Protein AF-A0A2H5WRE8-F1 (afdb_monomer_lite)

Foldseek 3Di:
DAAFAFFADPVGTDGDPDPPPPDDPQKHFLLRLLLCCQFAVVVSVVVVCVCCVPQVVQAQDPLGGFGIAHVVVRGYGNHDDCVSSVSNVVSVCCNVPNVVVVVQVPDVVSVVVCVVVVHDDDDDPCVVRNGDDD

Secondary structure (DSSP, 8-state):
----SEE--TTS-EETT-TT-----S-B-HHHHHHGGGT-HHHHHHHHHHHHHHHHHHHEETTEE-S-EETTTTEE-----HHHHHHHHHHHHHHHH-HHHHHHHT-HHHHHHHHHTT-------TTT-SS---

Sequence (134 aa):
MWGLTASDGPDGYRAYGAPGDIEHDGTVAPTAAITSLIFTPEESLKALRAIYERYHPKLWGRYGFGNAFNVERDWWDREVIGIDLGMMALAIGNYETRLIWELSARIPAIQRGLKAAGFRAVSEDERRAPIRRV

Radius of gyration: 16.95 Å; chains: 1; bounding box: 42×30×44 Å

Structure (mmCIF, N/CA/C/O backbone):
data_AF-A0A2H5WRE8-F1
#
_entry.id   AF-A0A2H5WRE8-F1
#
loop_
_atom_site.group_PDB
_atom_site.id
_atom_site.type_symbol
_atom_site.label_atom_id
_atom_site.label_alt_id
_atom_site.label_comp_id
_atom_site.label_asym_id
_atom_site.label_entity_id
_atom_site.label_seq_id
_atom_site.pdbx_PDB_ins_code
_atom_site.Cartn_x
_atom_site.Cartn_y
_atom_site.Cartn_z
_atom_site.occupancy
_atom_site.B_iso_or_equiv
_atom_site.auth_seq_id
_atom_site.auth_comp_id
_atom_site.auth_asym_id
_atom_site.auth_atom_id
_atom_site.pdbx_PDB_model_num
ATOM 1 N N . MET A 1 1 ? 8.637 -9.382 -5.182 1.00 89.88 1 MET A N 1
ATOM 2 C CA . MET A 1 1 ? 7.798 -8.171 -5.320 1.00 89.88 1 MET A CA 1
ATOM 3 C C . MET A 1 1 ? 6.382 -8.658 -5.543 1.00 89.88 1 MET A C 1
ATOM 5 O O . MET A 1 1 ? 6.238 -9.654 -6.240 1.00 89.88 1 MET A O 1
ATOM 9 N N . TRP A 1 2 ? 5.387 -8.052 -4.902 1.00 95.38 2 TRP A N 1
ATOM 10 C CA . TRP A 1 2 ? 3.989 -8.483 -4.981 1.00 95.38 2 TRP A CA 1
ATOM 11 C C . TRP A 1 2 ? 3.062 -7.281 -4.780 1.00 95.38 2 TRP A C 1
ATOM 13 O O . TRP A 1 2 ? 3.503 -6.254 -4.261 1.00 95.38 2 TRP A O 1
ATOM 23 N N . GLY A 1 3 ? 1.801 -7.434 -5.181 1.00 94.88 3 GLY A N 1
ATOM 24 C CA . GLY A 1 3 ? 0.749 -6.447 -4.959 1.00 94.88 3 GLY A CA 1
ATOM 25 C C . GLY A 1 3 ? -0.274 -6.457 -6.087 1.00 94.88 3 GLY A C 1
ATOM 26 O O . GLY A 1 3 ? -0.035 -5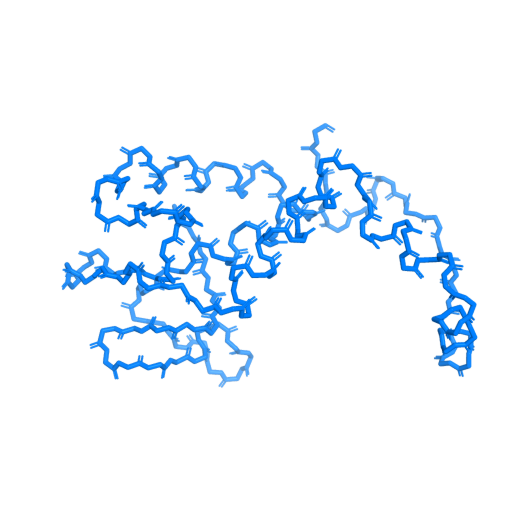.837 -7.116 1.00 94.88 3 GLY A O 1
ATOM 27 N N . LEU A 1 4 ? -1.392 -7.161 -5.891 1.00 94.88 4 LEU A N 1
ATOM 28 C CA . LEU A 1 4 ? -2.523 -7.172 -6.820 1.00 94.88 4 LEU A CA 1
ATOM 29 C C . LEU A 1 4 ? -3.696 -6.451 -6.159 1.00 94.88 4 LEU A C 1
ATOM 31 O O . LEU A 1 4 ? -4.140 -6.842 -5.081 1.00 94.88 4 LEU A O 1
ATOM 35 N N . THR A 1 5 ? -4.145 -5.375 -6.787 1.00 94.50 5 THR A N 1
ATOM 36 C CA . THR A 1 5 ? -5.353 -4.629 -6.433 1.00 94.50 5 THR A CA 1
ATOM 37 C C . THR A 1 5 ? -5.833 -3.894 -7.675 1.00 94.50 5 THR A C 1
ATOM 39 O O . THR A 1 5 ? -5.069 -3.735 -8.626 1.00 94.50 5 THR A O 1
ATOM 42 N N . ALA A 1 6 ? -7.066 -3.403 -7.659 1.00 94.75 6 ALA A N 1
ATOM 43 C CA . ALA A 1 6 ? -7.557 -2.566 -8.737 1.00 94.75 6 ALA A CA 1
ATOM 44 C C . ALA A 1 6 ? -6.652 -1.338 -8.949 1.00 94.75 6 ALA A C 1
ATOM 46 O O . ALA A 1 6 ? -6.359 -0.623 -7.990 1.00 94.75 6 ALA A O 1
ATOM 47 N N . SER A 1 7 ? -6.193 -1.140 -10.182 1.00 95.50 7 SER A N 1
ATOM 48 C CA . SER A 1 7 ? -5.212 -0.118 -10.555 1.00 95.50 7 SER A CA 1
ATOM 49 C C . SER A 1 7 ? -5.239 0.117 -12.064 1.00 95.50 7 SER A C 1
ATOM 51 O O . SER A 1 7 ? -5.872 -0.632 -12.819 1.00 95.50 7 SER A O 1
ATOM 53 N N . ASP A 1 8 ? -4.501 1.126 -12.511 1.00 96.75 8 ASP A N 1
ATOM 54 C CA . ASP A 1 8 ? -4.135 1.258 -13.910 1.00 96.75 8 ASP A CA 1
ATOM 55 C C . ASP A 1 8 ? -3.217 0.113 -14.343 1.00 96.75 8 ASP A C 1
ATOM 57 O O . ASP A 1 8 ? -2.541 -0.542 -13.538 1.00 96.75 8 ASP A O 1
ATOM 61 N N . GLY A 1 9 ? -3.234 -0.139 -15.645 1.00 96.12 9 GLY A N 1
ATOM 62 C CA . GLY A 1 9 ? -2.466 -1.175 -16.301 1.00 96.12 9 GLY A CA 1
ATOM 63 C C . GLY A 1 9 ? -2.141 -0.789 -17.743 1.00 96.12 9 GLY A C 1
ATOM 64 O O . GLY A 1 9 ? -2.677 0.185 -18.281 1.00 96.12 9 GLY A O 1
ATOM 65 N N . PRO A 1 10 ? -1.279 -1.566 -18.411 1.00 97.06 10 PRO A N 1
ATOM 66 C CA . PRO A 1 10 ? -0.803 -1.258 -19.758 1.00 97.06 10 PRO A CA 1
ATOM 67 C C . PRO A 1 10 ? -1.913 -1.223 -20.821 1.00 97.06 10 PRO A C 1
ATOM 69 O O . PRO A 1 10 ? -1.740 -0.573 -21.849 1.00 97.06 10 PRO A O 1
ATOM 72 N N . ASP A 1 11 ? -3.049 -1.883 -20.571 1.00 95.62 11 ASP A N 1
ATOM 73 C CA . ASP A 1 11 ? -4.228 -1.879 -21.450 1.00 95.62 11 ASP A CA 1
ATOM 74 C C . ASP A 1 11 ? -5.419 -1.123 -20.825 1.00 95.62 11 ASP A C 1
ATOM 76 O O . ASP A 1 11 ? -6.574 -1.376 -21.172 1.00 95.62 11 ASP A O 1
ATOM 80 N N . GLY A 1 12 ? -5.147 -0.220 -19.878 1.00 94.56 12 GLY A N 1
ATOM 81 C CA . GLY A 1 12 ? -6.146 0.518 -19.107 1.00 94.56 12 GLY A CA 1
ATOM 82 C C . GLY A 1 12 ? -6.413 -0.075 -17.722 1.00 94.56 12 GLY A C 1
ATOM 83 O O . GLY A 1 12 ? -5.743 -1.006 -17.277 1.00 94.56 12 GLY A O 1
ATOM 84 N N . TYR A 1 13 ? -7.403 0.495 -17.036 1.00 94.31 13 TYR A N 1
ATOM 85 C CA . TYR A 1 13 ? -7.762 0.136 -15.666 1.00 94.31 13 TYR A CA 1
ATOM 86 C C . TYR A 1 13 ? -8.352 -1.273 -15.557 1.00 94.31 13 TYR A C 1
ATOM 88 O O . TYR A 1 13 ? -9.231 -1.649 -16.341 1.00 94.31 13 TYR A O 1
ATOM 96 N N . ARG A 1 14 ? -7.934 -2.032 -14.537 1.00 93.25 14 ARG A N 1
ATOM 97 C CA . ARG A 1 14 ? -8.487 -3.359 -14.220 1.00 93.25 14 ARG A CA 1
ATOM 98 C C . ARG A 1 14 ? -8.576 -3.592 -12.718 1.00 93.25 14 ARG A C 1
ATOM 100 O O . ARG A 1 14 ? -7.797 -3.057 -11.936 1.00 93.25 14 ARG A O 1
ATOM 107 N N . ALA A 1 15 ? -9.505 -4.455 -12.312 1.00 92.50 15 ALA A N 1
ATOM 108 C CA . ALA A 1 15 ? -9.678 -4.882 -10.926 1.00 92.50 15 ALA A CA 1
ATOM 109 C C . ALA A 1 15 ? -8.775 -6.083 -10.578 1.00 92.50 15 ALA A C 1
ATOM 111 O O . ALA A 1 15 ? -9.271 -7.163 -10.259 1.00 92.50 15 ALA A O 1
ATOM 112 N N . TYR A 1 16 ? -7.450 -5.912 -10.662 1.00 91.38 16 TYR A N 1
ATOM 113 C CA . TYR A 1 16 ? -6.510 -7.015 -10.436 1.00 91.38 16 TYR A CA 1
ATOM 114 C C . TYR A 1 16 ? -6.706 -7.667 -9.058 1.00 91.38 16 TYR A C 1
ATOM 116 O O . TYR A 1 16 ? -6.764 -6.987 -8.032 1.00 91.38 16 TYR A O 1
ATOM 124 N N . GLY A 1 17 ? -6.777 -9.001 -9.033 1.00 83.31 17 GLY A N 1
ATOM 125 C CA . GLY A 1 17 ? -6.912 -9.781 -7.798 1.00 83.31 17 GLY A CA 1
ATOM 126 C C . GLY A 1 17 ? -8.317 -9.794 -7.181 1.00 83.31 17 GLY A C 1
ATOM 127 O O . GLY A 1 17 ? -8.480 -10.322 -6.079 1.00 83.31 17 GLY A O 1
ATOM 128 N N . ALA A 1 18 ? -9.333 -9.246 -7.858 1.00 80.94 18 ALA A N 1
ATOM 129 C CA . ALA A 1 18 ? -10.717 -9.336 -7.405 1.00 80.94 18 ALA A CA 1
ATOM 130 C C . ALA A 1 18 ? -11.228 -10.800 -7.426 1.00 80.94 18 ALA A C 1
ATOM 132 O O . ALA A 1 18 ? -10.965 -11.543 -8.376 1.00 80.94 18 ALA A O 1
ATOM 133 N N . PRO A 1 19 ? -11.984 -11.252 -6.404 1.00 72.50 19 PRO A N 1
ATOM 134 C CA . PRO A 1 19 ? -12.580 -12.586 -6.406 1.00 72.50 19 PRO A CA 1
ATOM 135 C C . PRO A 1 19 ? -13.504 -12.807 -7.609 1.00 72.50 19 PRO A C 1
ATOM 137 O O . PRO A 1 19 ? -14.349 -11.967 -7.907 1.00 72.50 19 PRO A O 1
ATOM 140 N N . GLY A 1 20 ? -13.380 -13.966 -8.258 1.00 68.62 20 GLY A N 1
ATOM 141 C CA . GLY A 1 20 ? -14.170 -14.324 -9.442 1.00 68.62 20 GLY A CA 1
ATOM 142 C C . GLY A 1 20 ? -13.510 -13.971 -10.776 1.00 68.62 20 GLY A C 1
ATOM 143 O O . GLY A 1 20 ? -13.950 -14.495 -11.792 1.00 68.62 20 GLY A O 1
ATOM 144 N N . ASP A 1 21 ? -12.437 -13.174 -10.759 1.00 60.09 21 ASP A N 1
ATOM 145 C CA . ASP A 1 21 ? -11.645 -12.821 -11.939 1.00 60.09 21 ASP A CA 1
ATOM 146 C C . ASP A 1 21 ? -10.169 -12.644 -11.528 1.00 60.09 21 ASP A C 1
ATOM 148 O O . ASP A 1 21 ? -9.621 -11.544 -11.461 1.00 60.09 21 ASP A O 1
ATOM 152 N N . ILE A 1 22 ? -9.521 -13.756 -11.149 1.00 68.62 22 ILE A N 1
ATOM 153 C CA . ILE A 1 22 ? -8.101 -13.787 -10.736 1.00 68.62 22 ILE A CA 1
ATOM 154 C C . ILE A 1 22 ? -7.208 -13.758 -11.990 1.00 68.62 22 ILE A C 1
ATOM 156 O O . ILE A 1 22 ? -6.262 -14.531 -12.130 1.00 68.62 22 ILE A O 1
ATOM 160 N N . GLU A 1 23 ? -7.531 -12.898 -12.947 1.00 79.00 23 GLU A N 1
ATOM 161 C CA . GLU A 1 23 ? -6.667 -12.625 -14.082 1.00 79.00 23 GLU A CA 1
ATOM 162 C C . GLU A 1 23 ? -5.725 -11.476 -13.720 1.00 79.00 23 GLU A C 1
ATOM 164 O O . GLU A 1 23 ? -6.120 -10.423 -13.214 1.00 79.00 23 GLU A O 1
ATOM 169 N N . HIS A 1 24 ? -4.437 -11.688 -13.961 1.00 88.06 24 HIS A N 1
ATOM 170 C CA . HIS A 1 24 ? -3.428 -10.648 -13.857 1.00 88.06 24 HIS A CA 1
ATOM 171 C C . HIS A 1 24 ? -2.476 -10.750 -15.045 1.00 88.06 24 HIS A C 1
ATOM 173 O O . HIS A 1 24 ? -2.115 -11.838 -15.485 1.00 88.06 24 HIS A O 1
ATOM 179 N N . ASP A 1 25 ? -2.018 -9.607 -15.539 1.00 93.50 25 ASP A N 1
ATOM 180 C CA . ASP A 1 25 ? -1.077 -9.498 -16.663 1.00 93.50 25 ASP A CA 1
ATOM 181 C C . ASP A 1 25 ? 0.368 -9.234 -16.193 1.00 93.50 25 ASP A C 1
ATOM 183 O O . ASP A 1 25 ? 1.222 -8.818 -16.973 1.00 93.50 25 ASP A O 1
ATOM 187 N N . GLY A 1 26 ? 0.630 -9.429 -14.894 1.00 94.38 26 GLY A N 1
ATOM 188 C CA . GLY A 1 26 ? 1.915 -9.128 -14.259 1.00 94.38 26 GLY A CA 1
ATOM 189 C C . GLY A 1 26 ? 2.042 -7.688 -13.754 1.00 94.38 26 GLY A C 1
ATOM 190 O O . GLY A 1 26 ? 3.082 -7.338 -13.194 1.00 94.38 26 GLY A O 1
ATOM 191 N N . THR A 1 27 ? 1.000 -6.863 -13.906 1.00 96.75 27 THR A N 1
ATOM 192 C CA . THR A 1 27 ? 0.950 -5.523 -13.313 1.00 96.75 27 THR A CA 1
ATOM 193 C C . THR A 1 27 ? 0.920 -5.609 -11.790 1.00 96.75 27 THR A C 1
ATOM 195 O O . THR A 1 27 ? 0.152 -6.370 -11.200 1.00 96.75 27 THR A O 1
ATOM 198 N N . VAL A 1 28 ? 1.793 -4.832 -11.152 1.00 97.38 28 VAL A N 1
ATOM 199 C CA . VAL A 1 28 ? 1.935 -4.749 -9.699 1.00 97.38 28 VAL A CA 1
ATOM 200 C C . VAL A 1 28 ? 1.612 -3.335 -9.243 1.00 97.38 28 VAL A C 1
ATOM 202 O O . VAL A 1 28 ? 2.187 -2.368 -9.743 1.00 97.38 28 VAL A O 1
ATOM 205 N N . ALA A 1 29 ? 0.749 -3.226 -8.237 1.00 97.31 29 ALA A N 1
ATOM 206 C CA . ALA A 1 29 ? 0.363 -1.963 -7.624 1.00 97.31 29 ALA A CA 1
ATOM 207 C C . ALA A 1 29 ? 0.966 -1.848 -6.207 1.00 97.31 29 ALA A C 1
ATOM 209 O O . ALA A 1 29 ? 0.599 -2.629 -5.318 1.00 97.31 29 ALA A O 1
ATOM 210 N N . PRO A 1 30 ? 1.871 -0.882 -5.940 1.00 97.62 30 PRO A N 1
ATOM 211 C CA . PRO A 1 30 ? 2.487 -0.705 -4.621 1.00 97.62 30 PRO A CA 1
ATOM 212 C C . PRO A 1 30 ? 1.475 -0.525 -3.481 1.00 97.62 30 PRO A C 1
ATOM 214 O O . PRO A 1 30 ? 1.727 -0.981 -2.363 1.00 97.62 30 PRO A O 1
ATOM 217 N N . THR A 1 31 ? 0.312 0.073 -3.765 1.00 97.62 31 THR A N 1
ATOM 218 C CA . THR A 1 31 ? -0.766 0.285 -2.785 1.00 97.62 31 THR A CA 1
ATOM 219 C C . THR A 1 31 ? -1.207 -1.007 -2.094 1.00 97.62 31 THR A C 1
ATOM 221 O O . THR A 1 31 ? -1.399 -1.003 -0.878 1.00 97.62 31 THR A O 1
ATOM 224 N N . ALA A 1 32 ? -1.246 -2.144 -2.800 1.00 96.75 32 ALA A N 1
ATOM 225 C CA . ALA A 1 32 ? -1.605 -3.435 -2.208 1.00 96.75 32 ALA A CA 1
ATOM 226 C C . ALA A 1 32 ? -0.625 -3.853 -1.098 1.00 96.75 32 ALA A C 1
ATOM 228 O O . ALA A 1 32 ? -1.035 -4.251 -0.006 1.00 96.75 32 ALA A O 1
ATOM 229 N N . ALA A 1 33 ? 0.681 -3.714 -1.343 1.00 97.44 33 ALA A N 1
ATOM 230 C CA . ALA A 1 33 ? 1.702 -4.072 -0.364 1.00 97.44 33 ALA 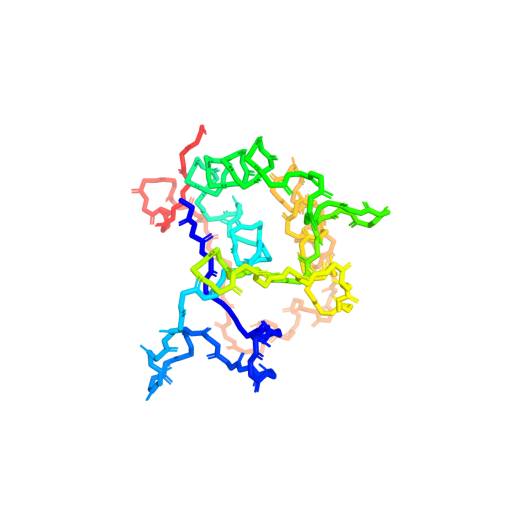A CA 1
ATOM 231 C C . ALA A 1 33 ? 1.757 -3.071 0.803 1.00 97.44 33 ALA A C 1
ATOM 233 O O . ALA A 1 33 ? 1.844 -3.495 1.957 1.00 97.44 33 ALA A O 1
ATOM 234 N N . ILE A 1 34 ? 1.666 -1.758 0.537 1.00 97.44 34 ILE A N 1
ATOM 235 C CA . ILE A 1 34 ? 1.688 -0.724 1.591 1.00 97.44 34 ILE A CA 1
ATOM 236 C C . ILE A 1 34 ? 0.480 -0.854 2.512 1.00 97.44 34 ILE A C 1
ATOM 238 O O . ILE A 1 34 ? 0.631 -0.862 3.732 1.00 97.44 34 ILE A O 1
ATOM 242 N N . THR A 1 35 ? -0.721 -0.973 1.950 1.00 96.38 35 THR A N 1
ATOM 243 C CA . THR A 1 35 ? -1.946 -1.072 2.755 1.00 96.38 35 THR A CA 1
ATOM 244 C C . THR A 1 35 ? -1.995 -2.346 3.588 1.00 96.38 35 THR A C 1
ATOM 246 O O . THR A 1 35 ? -2.609 -2.362 4.651 1.00 96.38 35 THR A O 1
ATOM 249 N N . SER A 1 36 ? -1.256 -3.374 3.173 1.00 96.12 36 SER A N 1
ATOM 250 C CA . SER A 1 36 ? -1.103 -4.618 3.919 1.00 96.12 36 SER A CA 1
ATOM 251 C C . SER A 1 36 ? -0.077 -4.554 5.054 1.00 96.12 36 SER A C 1
ATOM 253 O O . SER A 1 36 ? 0.006 -5.513 5.811 1.00 96.12 36 SER A O 1
ATOM 255 N N . LEU A 1 37 ? 0.659 -3.448 5.258 1.00 94.12 37 LEU A N 1
ATOM 256 C CA . LEU A 1 37 ? 1.626 -3.308 6.367 1.00 94.12 37 LEU A CA 1
ATOM 257 C C . LEU A 1 37 ? 1.012 -3.601 7.743 1.00 94.12 37 LEU A C 1
ATOM 259 O O . LEU A 1 37 ? 1.670 -4.145 8.626 1.00 94.12 37 LEU A O 1
ATOM 263 N N . ILE A 1 38 ? -0.258 -3.243 7.932 1.00 90.50 38 ILE A N 1
ATOM 264 C CA . ILE A 1 38 ? -0.986 -3.483 9.183 1.00 90.50 38 ILE A CA 1
ATOM 265 C C . ILE A 1 38 ? -1.232 -4.97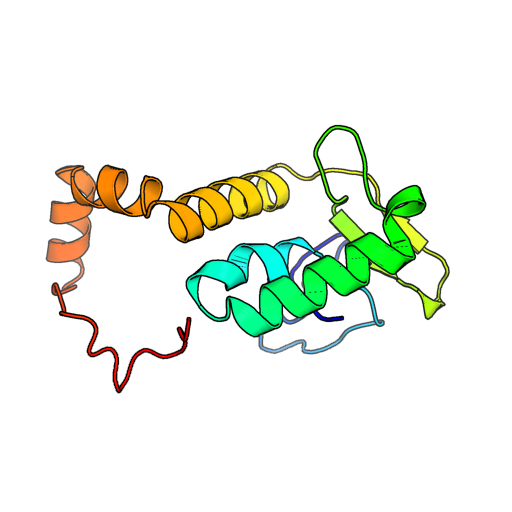0 9.469 1.00 90.50 38 ILE A C 1
ATOM 267 O O . ILE A 1 38 ? -1.440 -5.311 10.634 1.00 90.50 38 ILE A O 1
ATOM 271 N N . PHE A 1 39 ? -1.167 -5.818 8.439 1.00 90.75 39 PHE A N 1
ATOM 272 C CA . PHE A 1 39 ? -1.339 -7.265 8.512 1.00 90.75 39 PHE A CA 1
ATOM 273 C C . PHE A 1 39 ? 0.011 -7.976 8.346 1.00 90.75 39 PHE A C 1
ATOM 275 O O . PHE A 1 39 ? 0.460 -8.645 9.258 1.00 90.75 39 PHE A O 1
ATOM 282 N N . THR A 1 40 ? 0.716 -7.786 7.232 1.00 93.62 40 THR A N 1
ATOM 283 C CA . THR A 1 40 ? 1.945 -8.510 6.856 1.00 93.62 40 THR A CA 1
ATOM 284 C C . THR A 1 40 ? 3.163 -7.583 6.799 1.00 93.62 40 THR A C 1
ATOM 286 O O . THR A 1 40 ? 3.683 -7.313 5.714 1.00 93.62 40 THR A O 1
ATOM 289 N N . PRO A 1 41 ? 3.626 -7.022 7.930 1.00 92.50 41 PRO A N 1
ATOM 290 C CA . PRO A 1 41 ? 4.626 -5.960 7.909 1.00 92.50 41 PRO A CA 1
ATOM 291 C C . PRO A 1 41 ? 5.963 -6.402 7.311 1.00 92.50 41 PRO A C 1
ATOM 293 O O . PRO A 1 41 ? 6.543 -5.672 6.509 1.00 92.50 41 PRO A O 1
ATOM 296 N N . GLU A 1 42 ? 6.444 -7.600 7.650 1.00 94.06 42 GLU A N 1
ATOM 297 C CA . GLU A 1 42 ? 7.727 -8.107 7.163 1.00 94.06 42 GLU A CA 1
ATOM 298 C C . GLU A 1 42 ? 7.703 -8.314 5.640 1.00 94.06 42 GLU A C 1
ATOM 300 O O . GLU A 1 42 ? 8.584 -7.837 4.921 1.00 94.06 42 GLU A O 1
ATOM 305 N N . GLU A 1 43 ? 6.676 -8.987 5.126 1.00 95.50 43 GLU A N 1
ATOM 306 C CA . GLU A 1 43 ? 6.510 -9.298 3.708 1.00 95.50 43 GLU A CA 1
ATOM 307 C C . GLU A 1 43 ? 6.230 -8.046 2.877 1.00 95.50 43 GLU A C 1
ATOM 309 O O . GLU A 1 43 ? 6.788 -7.890 1.784 1.00 95.50 43 GLU A O 1
ATOM 314 N N . SER A 1 44 ? 5.402 -7.136 3.396 1.00 96.88 44 SER A N 1
ATOM 315 C CA . SER A 1 44 ? 5.127 -5.842 2.777 1.00 96.88 44 SER A CA 1
ATOM 316 C C . SER A 1 44 ? 6.398 -5.004 2.691 1.00 96.88 44 SER A C 1
ATOM 318 O O . SER A 1 44 ? 6.752 -4.548 1.605 1.00 96.88 44 SER A O 1
ATOM 320 N N . LEU A 1 45 ? 7.153 -4.852 3.785 1.00 96.62 45 LEU A N 1
ATOM 321 C CA . LEU A 1 45 ? 8.402 -4.085 3.775 1.00 96.62 45 LEU A CA 1
ATOM 322 C C . LEU A 1 45 ? 9.446 -4.701 2.839 1.00 96.62 45 LEU A C 1
ATOM 324 O O . LEU A 1 45 ? 10.101 -3.963 2.103 1.00 96.62 45 LEU A O 1
ATOM 328 N N . LYS A 1 46 ? 9.589 -6.033 2.811 1.00 97.69 46 LYS A N 1
ATOM 329 C CA . LYS A 1 46 ? 10.480 -6.720 1.858 1.00 97.69 46 LYS A CA 1
ATOM 330 C C . LYS A 1 46 ? 10.092 -6.424 0.410 1.00 97.69 46 LYS A C 1
ATOM 332 O O . LYS A 1 46 ? 10.964 -6.142 -0.412 1.00 97.69 46 LYS A O 1
ATOM 337 N N . ALA A 1 47 ? 8.800 -6.462 0.086 1.00 97.88 47 ALA A N 1
ATOM 338 C CA . ALA A 1 47 ? 8.323 -6.150 -1.256 1.00 97.88 47 ALA A CA 1
ATOM 339 C C . ALA A 1 47 ? 8.573 -4.688 -1.632 1.00 97.88 47 ALA A C 1
ATOM 341 O O . ALA A 1 47 ? 9.114 -4.429 -2.704 1.00 97.88 47 ALA A O 1
ATOM 342 N N . LEU A 1 48 ? 8.247 -3.753 -0.740 1.00 97.62 48 LEU A N 1
ATOM 343 C CA . LEU A 1 48 ? 8.397 -2.317 -0.971 1.00 97.62 48 LEU A CA 1
ATOM 344 C C . LEU A 1 48 ? 9.859 -1.902 -1.114 1.00 97.62 48 LEU A C 1
ATOM 346 O O . LEU A 1 48 ? 10.174 -1.129 -2.016 1.00 97.62 48 LEU A O 1
ATOM 350 N N . ARG A 1 49 ? 10.762 -2.457 -0.293 1.00 97.94 49 ARG A N 1
ATOM 351 C CA . ARG A 1 49 ? 12.211 -2.248 -0.449 1.00 97.94 49 ARG A CA 1
ATOM 352 C C . ARG A 1 49 ? 12.689 -2.735 -1.808 1.00 97.94 49 ARG A C 1
ATOM 354 O O . ARG A 1 49 ? 13.346 -1.982 -2.513 1.00 97.94 49 ARG A O 1
ATOM 361 N N . ALA A 1 50 ? 12.287 -3.939 -2.219 1.00 98.19 50 ALA A N 1
ATOM 362 C CA . ALA A 1 50 ? 12.669 -4.474 -3.522 1.00 98.19 50 ALA A CA 1
ATOM 363 C C . ALA A 1 50 ? 12.146 -3.619 -4.693 1.00 98.19 50 ALA A C 1
ATOM 365 O O . ALA A 1 50 ? 12.883 -3.412 -5.655 1.00 98.19 50 ALA A O 1
ATOM 366 N N . ILE A 1 51 ? 10.909 -3.109 -4.614 1.00 97.88 51 ILE A N 1
ATOM 367 C CA . ILE A 1 51 ? 10.344 -2.203 -5.630 1.00 97.88 51 ILE A CA 1
ATOM 368 C C . ILE A 1 51 ? 11.131 -0.888 -5.656 1.00 97.88 51 ILE A C 1
ATOM 370 O O . ILE A 1 51 ? 11.544 -0.440 -6.723 1.00 97.88 51 ILE A O 1
ATOM 374 N N . TYR A 1 52 ? 11.372 -0.286 -4.490 1.00 97.88 52 TYR A N 1
ATOM 375 C CA . TYR A 1 52 ? 12.104 0.973 -4.371 1.00 97.88 52 TYR A CA 1
ATOM 376 C C . TYR A 1 52 ? 13.534 0.838 -4.907 1.00 97.88 52 TYR A C 1
ATOM 378 O O . TYR A 1 52 ? 13.919 1.541 -5.832 1.00 97.88 52 TYR A O 1
ATOM 386 N N . GLU A 1 53 ? 14.315 -0.110 -4.399 1.00 98.12 53 GLU A N 1
ATOM 387 C CA . GLU A 1 53 ? 15.725 -0.277 -4.772 1.00 98.12 53 GLU A CA 1
ATOM 388 C C . GLU A 1 53 ? 15.917 -0.541 -6.270 1.00 98.12 53 GLU A C 1
ATOM 390 O O . GLU A 1 53 ? 16.881 -0.059 -6.862 1.00 98.12 53 GLU A O 1
ATOM 395 N N . ARG A 1 54 ? 14.997 -1.279 -6.903 1.00 97.81 54 ARG A N 1
ATOM 396 C CA . ARG A 1 54 ? 15.102 -1.633 -8.326 1.00 97.81 54 ARG A CA 1
ATOM 397 C C . ARG A 1 54 ? 14.526 -0.574 -9.256 1.00 97.81 54 ARG A C 1
ATOM 399 O O . ARG A 1 54 ? 15.055 -0.381 -10.348 1.00 97.81 54 ARG A O 1
ATOM 406 N N . TYR A 1 55 ? 13.436 0.080 -8.856 1.00 97.81 55 TYR A N 1
ATOM 407 C CA . TYR A 1 55 ? 12.601 0.863 -9.770 1.00 97.81 55 TYR A CA 1
ATOM 408 C C . TYR A 1 55 ? 12.345 2.301 -9.321 1.00 97.81 55 TYR A C 1
ATOM 410 O O . TYR A 1 55 ? 11.583 3.008 -9.979 1.00 97.81 55 TYR A O 1
ATOM 418 N N . HIS A 1 56 ? 13.007 2.775 -8.261 1.00 96.94 56 HIS A N 1
ATOM 419 C CA . HIS A 1 56 ? 12.846 4.138 -7.748 1.00 96.94 56 HIS A CA 1
ATOM 420 C C . HIS A 1 56 ? 12.876 5.223 -8.842 1.00 96.94 56 HIS A C 1
ATOM 422 O O . HIS A 1 56 ? 11.928 6.001 -8.900 1.00 96.94 56 HIS A O 1
ATOM 428 N N . PRO A 1 57 ? 13.846 5.266 -9.781 1.00 97.56 57 PRO A N 1
ATOM 429 C CA . PRO A 1 57 ? 13.863 6.313 -10.808 1.00 97.56 57 PRO A CA 1
ATOM 430 C C . PRO A 1 57 ? 12.651 6.304 -11.752 1.00 97.56 57 PRO A C 1
ATOM 432 O O . PRO A 1 57 ? 12.328 7.338 -12.335 1.00 97.56 57 PRO A O 1
ATOM 435 N N . LYS A 1 58 ? 11.999 5.146 -11.924 1.00 97.69 58 LYS A N 1
ATOM 436 C CA . LYS A 1 58 ? 10.875 4.961 -12.849 1.00 97.69 58 LYS A CA 1
ATOM 437 C C . LYS A 1 58 ? 9.513 5.132 -12.177 1.00 97.69 58 LYS A C 1
ATOM 439 O O . LYS A 1 58 ? 8.598 5.630 -12.817 1.00 97.69 58 LYS A O 1
ATOM 444 N N . LEU A 1 59 ? 9.384 4.741 -10.909 1.00 97.06 59 LEU A N 1
ATOM 445 C CA . LEU A 1 59 ? 8.093 4.632 -10.217 1.00 97.06 59 LEU A CA 1
ATOM 446 C C . LEU A 1 59 ? 7.931 5.613 -9.049 1.00 97.06 59 LEU A C 1
ATOM 448 O O . LEU A 1 59 ? 6.813 5.858 -8.608 1.00 97.06 59 LEU A O 1
ATOM 452 N N . TRP A 1 60 ? 9.020 6.188 -8.532 1.00 96.69 60 TRP A N 1
ATOM 453 C CA . TRP A 1 60 ? 8.953 7.158 -7.441 1.00 96.69 60 TRP A CA 1
ATOM 454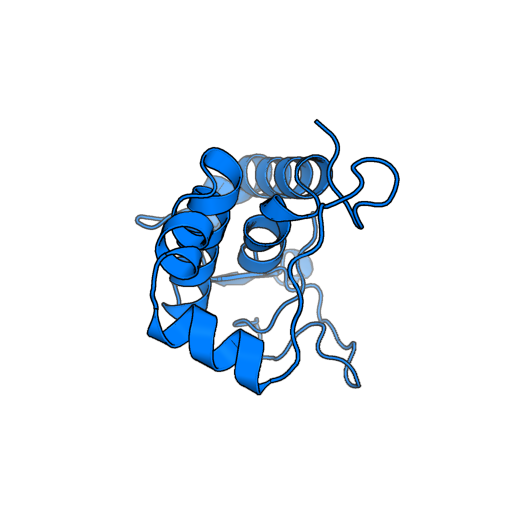 C C . TRP A 1 60 ? 8.830 8.590 -7.973 1.00 96.69 60 TRP A C 1
ATOM 456 O O . TRP A 1 60 ? 9.498 9.004 -8.931 1.00 96.69 60 TRP A O 1
ATOM 466 N N . GLY A 1 61 ? 7.951 9.369 -7.353 1.00 94.88 61 GLY A N 1
ATOM 467 C CA . GLY A 1 61 ? 7.654 10.745 -7.726 1.00 94.88 61 GLY A CA 1
ATOM 468 C C . GLY A 1 61 ? 7.428 11.650 -6.520 1.00 94.88 61 GLY A C 1
ATOM 469 O O . GLY A 1 61 ? 7.729 11.306 -5.378 1.00 94.88 61 GLY A O 1
ATOM 470 N N . ARG A 1 62 ? 6.867 12.836 -6.782 1.00 95.38 62 ARG A N 1
ATOM 471 C CA . ARG A 1 62 ? 6.608 13.874 -5.767 1.00 95.38 62 ARG A CA 1
ATOM 472 C C . ARG A 1 62 ? 5.785 13.368 -4.577 1.00 95.38 62 ARG A C 1
ATOM 474 O O . ARG A 1 62 ? 5.967 13.864 -3.470 1.00 95.38 62 ARG A O 1
ATOM 481 N N . TYR A 1 63 ? 4.882 12.422 -4.822 1.00 95.94 63 TYR A N 1
ATOM 482 C CA . TYR A 1 63 ? 3.927 11.909 -3.840 1.00 95.94 63 TYR A CA 1
ATOM 483 C C . TYR A 1 63 ? 4.225 10.467 -3.397 1.00 95.94 63 TYR A C 1
ATOM 485 O O . TYR A 1 63 ? 3.366 9.827 -2.801 1.00 95.94 63 TYR A O 1
ATOM 493 N N . GLY A 1 64 ? 5.436 9.961 -3.655 1.00 95.56 64 GLY A N 1
ATOM 494 C CA . GLY A 1 64 ? 5.823 8.581 -3.350 1.00 95.56 64 GLY A CA 1
ATOM 495 C C . GLY A 1 64 ? 5.730 7.666 -4.568 1.00 95.56 64 GLY A C 1
ATOM 496 O O . GLY A 1 64 ? 6.049 8.089 -5.680 1.00 95.56 64 GLY A O 1
ATOM 497 N N . PHE A 1 65 ? 5.336 6.410 -4.357 1.00 97.31 65 PHE A N 1
ATOM 498 C CA . PHE A 1 65 ? 5.108 5.462 -5.449 1.00 97.31 65 PHE A CA 1
ATOM 499 C C . PHE A 1 65 ? 3.943 5.909 -6.344 1.00 97.31 65 PHE A C 1
ATOM 501 O O . PHE A 1 65 ? 2.918 6.367 -5.838 1.00 97.31 65 PHE A O 1
ATOM 508 N N . GLY A 1 66 ? 4.105 5.739 -7.656 1.00 97.31 66 GLY A N 1
ATOM 509 C CA . GLY A 1 66 ? 3.008 5.805 -8.620 1.00 97.31 66 GLY A CA 1
ATOM 510 C C . GLY A 1 66 ? 2.033 4.629 -8.496 1.00 97.31 66 GLY A C 1
ATOM 511 O O . GLY A 1 66 ? 2.225 3.735 -7.663 1.00 97.31 66 GLY A O 1
ATOM 512 N N . ASN A 1 67 ? 0.977 4.645 -9.310 1.00 97.56 67 ASN A N 1
ATOM 513 C CA . ASN A 1 67 ? -0.155 3.732 -9.181 1.00 97.56 67 ASN A CA 1
ATOM 514 C C . ASN A 1 67 ? 0.221 2.258 -9.382 1.00 97.56 67 ASN A C 1
ATOM 516 O O . ASN A 1 67 ? -0.087 1.421 -8.528 1.00 97.56 67 ASN A O 1
ATOM 520 N N . ALA A 1 68 ? 0.915 1.952 -10.480 1.00 97.81 68 ALA A N 1
ATOM 521 C CA . ALA A 1 68 ? 1.250 0.590 -10.866 1.00 97.81 68 ALA A CA 1
ATOM 522 C C . ALA A 1 68 ? 2.434 0.525 -11.844 1.00 97.81 68 ALA A C 1
ATOM 524 O O . ALA A 1 68 ? 2.899 1.523 -12.393 1.00 97.81 68 ALA A O 1
ATOM 525 N N . PHE A 1 69 ? 2.953 -0.680 -12.061 1.00 98.31 69 PHE A N 1
ATOM 526 C CA . PHE A 1 69 ? 3.980 -0.939 -13.066 1.00 98.31 69 PHE A CA 1
ATOM 527 C C . PHE A 1 69 ? 3.893 -2.370 -13.592 1.00 98.31 69 PHE A C 1
ATOM 529 O O . PHE A 1 69 ? 3.459 -3.279 -12.886 1.00 98.31 69 PHE A O 1
ATOM 536 N N . ASN A 1 70 ? 4.372 -2.580 -14.816 1.00 98.19 70 ASN A N 1
ATOM 537 C CA . ASN A 1 70 ? 4.504 -3.892 -15.434 1.00 98.19 70 ASN A CA 1
ATOM 538 C C . ASN A 1 70 ? 5.906 -4.021 -16.044 1.00 98.19 70 ASN A C 1
ATOM 540 O O . ASN A 1 70 ? 6.234 -3.378 -17.042 1.00 98.19 70 ASN A O 1
ATOM 544 N N . VAL A 1 71 ? 6.749 -4.847 -15.418 1.00 97.56 71 VAL A N 1
ATOM 545 C CA . VAL A 1 71 ? 8.160 -4.999 -15.810 1.00 97.56 71 VAL A CA 1
ATOM 546 C C . VAL A 1 71 ? 8.294 -5.696 -17.160 1.00 97.56 71 VAL A C 1
ATOM 548 O O . VAL A 1 71 ? 9.145 -5.308 -17.956 1.00 97.56 71 VAL A O 1
ATOM 551 N N . GLU A 1 72 ? 7.460 -6.702 -17.430 1.00 96.81 72 GLU A N 1
ATOM 552 C CA . GLU A 1 72 ? 7.515 -7.490 -18.670 1.00 96.81 72 GLU A CA 1
ATOM 553 C C . GLU A 1 72 ? 7.162 -6.646 -19.898 1.00 96.81 72 GLU A C 1
ATOM 555 O O . GLU A 1 72 ? 7.710 -6.862 -20.977 1.00 96.81 72 GLU A O 1
ATOM 560 N N . ARG A 1 73 ? 6.292 -5.647 -19.721 1.00 97.94 73 ARG A N 1
ATOM 561 C CA . ARG A 1 73 ? 5.860 -4.725 -20.780 1.00 97.94 73 ARG A CA 1
ATOM 562 C C . ARG A 1 73 ? 6.587 -3.374 -20.769 1.00 97.94 73 ARG A C 1
ATOM 564 O O . ARG A 1 73 ? 6.199 -2.494 -21.528 1.00 97.94 73 ARG A O 1
ATOM 571 N N . ASP A 1 74 ? 7.605 -3.207 -19.916 1.00 97.81 74 ASP A N 1
ATOM 572 C CA . ASP A 1 74 ? 8.303 -1.934 -19.641 1.00 97.81 74 ASP A CA 1
ATOM 573 C C . ASP A 1 74 ? 7.345 -0.737 -19.475 1.00 97.81 74 ASP A C 1
ATOM 575 O O . ASP A 1 74 ? 7.591 0.367 -19.961 1.00 97.81 74 ASP A O 1
ATOM 579 N N . TRP A 1 75 ? 6.231 -0.963 -18.778 1.00 98.38 75 TRP A N 1
ATOM 580 C CA . TRP A 1 75 ? 5.191 0.034 -18.550 1.00 98.38 75 TRP A CA 1
ATOM 581 C C . TRP A 1 75 ? 5.236 0.531 -17.104 1.00 98.38 75 TRP A C 1
ATOM 583 O O . TRP A 1 75 ? 5.337 -0.258 -16.160 1.00 98.38 75 TRP A O 1
ATOM 593 N N . TRP A 1 76 ? 5.177 1.851 -16.931 1.00 98.25 76 TRP A N 1
ATOM 594 C CA . TRP A 1 76 ? 5.393 2.521 -15.652 1.00 98.25 76 TRP A CA 1
ATOM 595 C C . TRP A 1 76 ? 4.388 3.644 -15.485 1.00 98.25 76 TRP A C 1
ATOM 597 O O . TRP A 1 76 ? 4.461 4.639 -16.208 1.00 98.25 76 TRP A O 1
ATOM 607 N N . ASP A 1 77 ? 3.505 3.512 -14.505 1.00 97.50 77 ASP A N 1
ATOM 608 C CA . ASP A 1 77 ? 2.570 4.566 -14.165 1.00 97.50 77 ASP A CA 1
ATOM 609 C C . ASP A 1 77 ? 3.051 5.350 -12.944 1.00 97.50 77 ASP A C 1
ATOM 611 O O . ASP A 1 77 ? 3.216 4.827 -11.841 1.00 97.50 77 ASP A O 1
ATOM 615 N N . ARG A 1 78 ? 3.317 6.636 -13.173 1.00 95.69 78 ARG A N 1
ATOM 616 C CA . ARG A 1 78 ? 3.779 7.588 -12.155 1.00 95.69 78 ARG A CA 1
ATOM 617 C C . ARG A 1 78 ? 2.649 8.469 -11.633 1.00 95.69 78 ARG A C 1
ATOM 619 O O . ARG A 1 78 ? 2.911 9.330 -10.788 1.00 95.69 78 ARG A O 1
ATOM 626 N N . GLU A 1 79 ? 1.436 8.299 -12.147 1.00 94.38 79 GLU A N 1
ATOM 627 C CA . GLU A 1 79 ? 0.258 8.987 -11.653 1.00 94.38 79 GLU A CA 1
ATOM 628 C C . GLU A 1 79 ? -0.093 8.501 -10.247 1.00 94.38 79 GLU A C 1
ATOM 630 O O . GLU A 1 79 ? 0.321 7.434 -9.784 1.00 94.38 79 GLU A O 1
ATOM 635 N N . VAL A 1 80 ? -0.828 9.344 -9.527 1.00 94.31 80 VAL A N 1
ATOM 636 C CA . VAL A 1 80 ? -1.338 9.019 -8.199 1.00 94.31 80 VAL A CA 1
ATOM 637 C C . VAL A 1 80 ? -2.841 9.192 -8.192 1.00 94.31 80 VAL A C 1
ATOM 639 O O . VAL A 1 80 ? -3.367 10.262 -8.497 1.00 94.31 80 VAL A O 1
ATOM 642 N N . ILE A 1 81 ? -3.532 8.133 -7.793 1.00 94.94 81 ILE A N 1
ATOM 643 C CA . ILE A 1 81 ? -4.981 8.132 -7.649 1.00 94.94 81 ILE A CA 1
ATOM 644 C C . ILE A 1 81 ? -5.298 8.348 -6.172 1.00 94.94 81 ILE A C 1
ATOM 646 O O . ILE A 1 81 ? -4.702 7.722 -5.295 1.00 94.94 81 ILE A O 1
ATOM 650 N N . GLY A 1 82 ? -6.230 9.256 -5.877 1.00 96.50 82 GLY A N 1
ATOM 651 C CA . GLY A 1 82 ? -6.540 9.656 -4.500 1.00 96.50 82 GLY A CA 1
ATOM 652 C C . GLY A 1 82 ? -6.970 8.496 -3.597 1.00 96.50 82 GLY A C 1
ATOM 653 O O . GLY A 1 82 ? -6.626 8.497 -2.416 1.00 96.50 82 GLY A O 1
ATOM 654 N N . ILE A 1 83 ? -7.665 7.494 -4.146 1.00 96.62 83 ILE A N 1
ATOM 655 C CA . ILE A 1 83 ? -8.043 6.290 -3.395 1.00 96.62 83 ILE A CA 1
ATOM 656 C C . ILE A 1 83 ? -6.803 5.490 -2.983 1.00 96.62 83 ILE A C 1
ATOM 658 O O . ILE A 1 83 ? -6.683 5.128 -1.819 1.00 96.62 83 ILE A O 1
ATOM 662 N N . ASP A 1 84 ? -5.830 5.314 -3.875 1.00 96.94 84 ASP A N 1
ATOM 663 C CA . ASP A 1 84 ? -4.630 4.528 -3.594 1.00 96.94 84 ASP A CA 1
ATOM 664 C C . ASP A 1 84 ? -3.672 5.283 -2.684 1.00 96.94 84 ASP A C 1
ATOM 666 O O . ASP A 1 84 ? -3.288 4.784 -1.628 1.00 96.94 84 ASP A O 1
ATOM 670 N N . LEU A 1 85 ? -3.349 6.531 -3.025 1.00 96.62 85 LEU A N 1
ATOM 671 C CA . LEU A 1 85 ? -2.471 7.366 -2.209 1.00 96.62 85 LEU A CA 1
ATOM 672 C C . LEU A 1 85 ? -3.040 7.593 -0.804 1.00 96.62 85 LEU A C 1
ATOM 674 O O . LEU A 1 85 ? -2.311 7.499 0.187 1.00 96.62 85 LEU A O 1
ATOM 678 N N . GLY A 1 86 ? -4.345 7.861 -0.711 1.00 96.94 86 GLY A N 1
ATOM 679 C CA . GLY A 1 86 ? -5.037 8.043 0.558 1.00 96.94 86 GLY A CA 1
ATOM 680 C C . GLY A 1 86 ? -4.988 6.783 1.416 1.00 96.94 86 GLY A C 1
ATOM 681 O O . GLY A 1 86 ? -4.608 6.855 2.585 1.00 96.94 86 GLY A O 1
ATOM 682 N N . MET A 1 87 ? -5.301 5.618 0.840 1.00 96.19 87 MET A N 1
ATOM 683 C CA . MET A 1 87 ? -5.212 4.344 1.559 1.00 96.19 87 MET A CA 1
ATOM 684 C C . MET A 1 87 ? -3.783 4.051 2.029 1.00 96.19 87 MET A C 1
ATOM 686 O O . MET A 1 87 ? -3.599 3.691 3.192 1.00 96.19 87 MET A O 1
ATOM 690 N N . MET A 1 88 ? -2.774 4.259 1.176 1.00 96.62 88 MET A N 1
ATOM 691 C CA . MET A 1 88 ? -1.363 4.080 1.537 1.00 96.62 88 MET A CA 1
ATOM 692 C C . MET A 1 88 ? -0.978 4.938 2.749 1.00 96.62 88 MET A C 1
ATOM 694 O O . MET A 1 88 ? -0.428 4.420 3.722 1.00 96.62 88 MET A O 1
ATOM 698 N N . ALA A 1 89 ? -1.314 6.232 2.733 1.00 96.06 89 ALA A N 1
ATOM 699 C CA . ALA A 1 89 ? -0.996 7.148 3.828 1.00 96.06 89 ALA A CA 1
ATOM 700 C C . ALA A 1 89 ? -1.679 6.746 5.149 1.00 96.06 89 ALA A C 1
ATOM 702 O O . ALA A 1 89 ? -1.037 6.722 6.203 1.00 96.06 89 ALA A O 1
ATOM 703 N N . LEU A 1 90 ? -2.968 6.391 5.102 1.00 96.25 90 LEU A N 1
ATOM 704 C CA . LEU A 1 90 ? -3.723 5.970 6.286 1.00 96.25 90 LEU A CA 1
ATOM 705 C C . LEU A 1 90 ? -3.203 4.644 6.855 1.00 96.25 90 LEU A C 1
ATOM 707 O O . LEU A 1 90 ? -3.108 4.492 8.076 1.00 96.25 90 LEU A O 1
ATOM 711 N N . ALA A 1 91 ? -2.844 3.696 5.988 1.00 95.38 91 ALA A N 1
ATOM 712 C CA . ALA A 1 91 ? -2.295 2.412 6.401 1.00 95.38 91 ALA A CA 1
ATOM 713 C C . ALA A 1 91 ? -0.922 2.559 7.062 1.00 95.38 91 ALA A C 1
ATOM 715 O O . ALA A 1 91 ? -0.711 1.972 8.121 1.00 95.38 91 ALA A O 1
ATOM 716 N N . ILE A 1 92 ? -0.030 3.391 6.508 1.00 95.62 92 ILE A N 1
ATOM 717 C CA . ILE A 1 92 ? 1.262 3.713 7.137 1.00 95.62 92 ILE A CA 1
ATOM 718 C C . ILE A 1 92 ? 1.033 4.342 8.514 1.00 95.62 92 ILE A C 1
ATOM 720 O O . ILE A 1 92 ? 1.598 3.880 9.501 1.00 95.62 92 ILE A O 1
ATOM 724 N N . GLY A 1 93 ? 0.147 5.339 8.621 1.00 94.88 93 GLY A N 1
ATOM 725 C CA . GLY A 1 93 ? -0.169 5.969 9.906 1.00 94.88 93 GLY A CA 1
ATOM 726 C C . GLY A 1 93 ? -0.670 4.971 10.959 1.00 94.88 93 GLY A C 1
ATOM 727 O O . GLY A 1 93 ? -0.256 5.025 12.120 1.00 94.88 93 GLY A O 1
ATOM 728 N N . ASN A 1 94 ? -1.519 4.020 10.560 1.00 94.00 94 ASN A N 1
ATOM 729 C CA . ASN A 1 94 ? -1.992 2.960 11.450 1.00 94.00 94 ASN A CA 1
ATOM 730 C C . ASN A 1 94 ? -0.917 1.932 11.800 1.00 94.00 94 ASN A C 1
ATOM 732 O O . ASN A 1 94 ? -0.882 1.465 12.939 1.00 94.00 94 ASN A O 1
ATOM 736 N N . TYR A 1 95 ? -0.057 1.581 10.847 1.00 94.06 95 TYR A N 1
ATOM 737 C CA . TYR A 1 95 ? 1.065 0.683 11.081 1.00 94.06 95 TYR A CA 1
ATOM 738 C C . TYR A 1 95 ? 2.016 1.261 12.137 1.00 94.06 95 TYR A C 1
ATOM 740 O O . TYR A 1 95 ? 2.306 0.575 13.116 1.00 94.06 95 TYR A O 1
ATOM 748 N N . GLU A 1 96 ? 2.396 2.533 11.988 1.00 92.94 96 GLU A N 1
ATOM 749 C CA . GLU A 1 96 ? 3.343 3.227 12.870 1.00 92.94 96 GLU A CA 1
ATOM 750 C C . GLU A 1 96 ? 2.753 3.549 14.252 1.00 92.94 96 GLU A C 1
ATOM 752 O O . GLU A 1 96 ? 3.415 3.386 15.273 1.00 92.94 96 GLU A O 1
ATOM 757 N N . THR A 1 97 ? 1.505 4.033 14.307 1.00 91.50 97 THR A N 1
ATOM 758 C CA . THR A 1 97 ? 0.959 4.657 15.534 1.00 91.50 97 THR A CA 1
ATOM 759 C C . THR A 1 97 ? -0.468 4.266 15.884 1.00 91.50 97 THR A C 1
ATOM 761 O O . THR A 1 97 ? -0.974 4.691 16.916 1.00 91.50 97 THR A O 1
ATOM 764 N N . ARG A 1 98 ? -1.158 3.497 15.032 1.00 91.00 98 ARG A N 1
ATOM 765 C CA . ARG A 1 98 ? -2.597 3.187 15.170 1.00 91.00 98 ARG A CA 1
ATOM 766 C C . ARG A 1 98 ? -3.520 4.421 15.186 1.00 91.00 98 ARG A C 1
ATOM 768 O O . ARG A 1 98 ? -4.704 4.286 15.495 1.00 91.00 98 ARG A O 1
ATOM 775 N N . LEU A 1 99 ? -3.019 5.609 14.823 1.00 92.00 99 LEU A N 1
ATOM 776 C CA . LEU A 1 99 ? -3.710 6.893 14.992 1.00 92.00 99 LEU A CA 1
ATOM 777 C C . LEU A 1 99 ? -5.123 6.917 14.394 1.00 92.00 99 LEU A C 1
ATOM 779 O O . LEU A 1 99 ? -6.067 7.347 15.054 1.00 92.00 99 LEU A O 1
ATOM 783 N N . ILE A 1 100 ? -5.288 6.464 13.149 1.00 94.62 100 ILE A N 1
ATOM 784 C CA . ILE A 1 100 ? -6.576 6.557 12.447 1.00 94.62 100 ILE A CA 1
ATOM 785 C C . ILE A 1 100 ? -7.603 5.624 13.091 1.00 94.62 100 ILE A C 1
ATOM 787 O O . ILE A 1 100 ? -8.763 6.007 13.262 1.00 94.62 100 ILE A O 1
ATOM 791 N N . TRP A 1 101 ? -7.184 4.426 13.504 1.00 92.94 101 TRP A N 1
ATOM 792 C CA . TRP A 1 101 ? -8.034 3.507 14.259 1.00 92.94 101 TRP A CA 1
ATOM 793 C C . TRP A 1 101 ? -8.434 4.076 15.616 1.00 92.94 101 TRP A C 1
ATOM 795 O O . TRP A 1 101 ? -9.612 4.021 15.962 1.00 92.94 101 TRP A O 1
ATOM 805 N N . GLU A 1 102 ? -7.497 4.662 16.362 1.00 93.44 102 GLU A N 1
ATOM 806 C CA . GLU A 1 102 ? -7.799 5.257 17.666 1.00 93.44 102 GLU A CA 1
ATOM 807 C C . GLU A 1 102 ? -8.751 6.448 17.560 1.00 93.44 102 GLU A C 1
ATOM 809 O O . GLU A 1 102 ? -9.696 6.551 18.344 1.00 93.44 102 GLU A O 1
ATOM 814 N N . LEU A 1 103 ? -8.542 7.328 16.579 1.00 95.88 103 LEU A N 1
ATOM 815 C CA . LEU A 1 103 ? -9.447 8.443 16.313 1.00 95.88 103 LEU A CA 1
ATOM 816 C C . LEU A 1 103 ? -10.843 7.935 15.944 1.00 95.88 103 LEU A C 1
ATOM 818 O O . LEU A 1 103 ? -11.829 8.372 16.536 1.00 95.88 103 LEU A O 1
ATOM 822 N N . SER A 1 104 ? -10.931 6.966 15.030 1.00 95.19 104 SER A N 1
ATOM 823 C CA . SER A 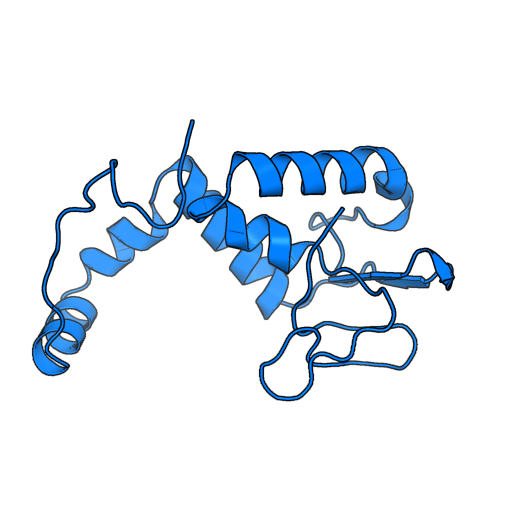1 104 ? -12.207 6.396 14.582 1.00 95.19 104 SER A CA 1
ATOM 824 C C . SER A 1 104 ? -12.957 5.705 15.725 1.00 95.19 104 SER A C 1
ATOM 826 O O . SER A 1 104 ? -14.158 5.912 15.902 1.00 95.19 104 SER A O 1
ATOM 828 N N . ALA A 1 105 ? -12.253 4.937 16.560 1.00 92.44 105 ALA A N 1
ATOM 829 C CA . ALA A 1 105 ? -12.837 4.221 17.692 1.00 92.44 105 ALA A CA 1
ATOM 830 C C . ALA A 1 105 ? -13.416 5.153 18.771 1.00 92.44 105 ALA A C 1
ATOM 832 O O . ALA A 1 105 ? -14.299 4.738 19.524 1.00 92.44 105 ALA A O 1
ATOM 833 N N . ARG A 1 106 ? -12.959 6.412 18.845 1.00 95.81 106 ARG A N 1
ATOM 834 C CA . ARG A 1 106 ? -13.472 7.429 19.781 1.00 95.81 106 ARG A CA 1
ATOM 835 C C . ARG A 1 106 ? -14.740 8.131 19.286 1.00 95.81 106 ARG A C 1
ATOM 837 O O . ARG A 1 106 ? -15.391 8.804 20.081 1.00 95.81 106 ARG A O 1
ATOM 844 N N . ILE A 1 107 ? -15.119 7.988 18.013 1.00 98.12 107 ILE A N 1
ATOM 845 C CA . ILE A 1 107 ? -16.290 8.674 17.449 1.00 98.12 107 ILE A CA 1
ATOM 846 C C . ILE A 1 107 ? -17.582 7.981 17.925 1.00 98.12 107 ILE A C 1
ATOM 848 O O . ILE A 1 107 ? -17.836 6.834 17.540 1.00 98.12 107 ILE A O 1
ATOM 852 N N . PRO A 1 108 ? -18.474 8.665 18.675 1.00 97.88 108 PRO A N 1
ATOM 853 C CA . PRO A 1 108 ? -19.681 8.032 19.216 1.00 97.88 108 PRO A CA 1
ATOM 854 C C . PRO A 1 108 ? -20.626 7.481 18.141 1.00 97.88 108 PRO A C 1
ATOM 856 O O . PRO A 1 108 ? -21.314 6.488 18.366 1.00 97.88 108 PRO A O 1
ATOM 859 N N . ALA A 1 109 ? -20.673 8.110 16.963 1.00 98.38 109 ALA A N 1
ATOM 860 C CA . ALA A 1 109 ? -21.478 7.626 15.843 1.00 98.38 109 ALA A CA 1
ATOM 861 C C . ALA A 1 109 ? -20.984 6.268 15.315 1.00 98.38 109 ALA A C 1
ATOM 863 O O . ALA A 1 109 ? -21.803 5.380 15.089 1.00 98.38 109 ALA A O 1
ATOM 864 N N . ILE A 1 110 ? -19.663 6.079 15.203 1.00 97.19 110 ILE A N 1
ATOM 865 C CA . ILE A 1 110 ? -19.057 4.806 14.784 1.00 97.19 110 ILE A CA 1
ATOM 866 C C . ILE A 1 110 ? -19.349 3.724 15.825 1.00 97.19 110 ILE A C 1
ATOM 868 O O . ILE A 1 110 ? -19.817 2.646 15.473 1.00 97.19 110 ILE A O 1
ATOM 872 N N . GLN A 1 111 ? -19.172 4.029 17.114 1.00 95.75 111 GLN A N 1
ATOM 873 C CA . GLN A 1 111 ? -19.473 3.090 18.200 1.00 95.75 111 GLN A CA 1
ATOM 874 C C . GLN A 1 111 ? -20.936 2.625 18.182 1.00 95.75 111 GLN A C 1
ATOM 876 O O . GLN A 1 111 ? -21.214 1.429 18.290 1.00 95.75 111 GLN A O 1
ATOM 881 N N . ARG A 1 112 ? -21.884 3.560 18.014 1.00 97.38 112 ARG A N 1
ATOM 882 C CA . ARG A 1 112 ? -23.311 3.228 1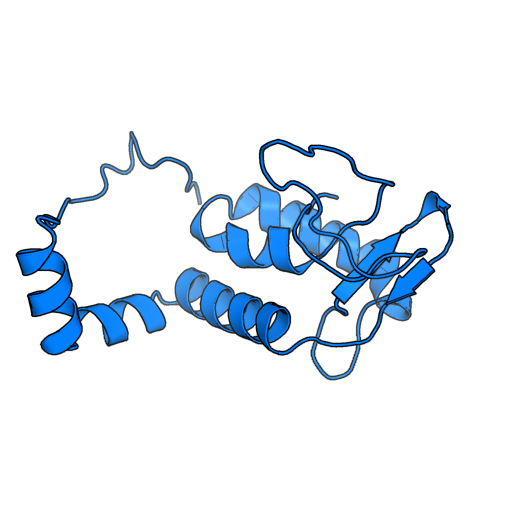7.900 1.00 97.38 112 ARG A CA 1
ATOM 883 C C . ARG A 1 112 ? -23.597 2.377 16.666 1.00 97.38 112 ARG A C 1
ATOM 885 O O . ARG A 1 112 ? -24.338 1.407 16.788 1.00 97.38 112 ARG A O 1
ATOM 892 N N . GLY A 1 113 ? -23.005 2.716 15.520 1.00 97.69 113 GLY A N 1
ATOM 893 C CA . GLY A 1 113 ? -23.163 1.964 14.273 1.00 97.69 113 GLY A CA 1
ATOM 894 C C . GLY A 1 113 ? -22.664 0.525 14.395 1.00 97.69 113 GLY A C 1
ATOM 895 O O . GLY A 1 113 ? -23.408 -0.407 14.103 1.00 97.69 113 GLY A O 1
ATOM 896 N N . LEU A 1 114 ? -21.452 0.332 14.925 1.00 96.62 114 LEU A N 1
ATOM 897 C CA . LEU A 1 114 ? -20.882 -0.995 15.171 1.00 96.62 114 LEU A CA 1
ATOM 898 C C . LEU A 1 114 ? -21.756 -1.820 16.126 1.00 96.62 114 LEU A C 1
ATOM 900 O O . LEU A 1 114 ? -22.058 -2.976 15.837 1.00 96.62 114 LEU A O 1
ATOM 904 N N . LYS A 1 115 ? -22.227 -1.217 17.229 1.00 96.44 115 LYS A N 1
ATOM 905 C CA . LYS A 1 115 ? -23.127 -1.890 18.178 1.00 96.44 115 LYS A CA 1
ATOM 906 C C . LYS A 1 115 ? -24.454 -2.285 17.525 1.00 96.44 115 LYS A C 1
ATOM 908 O O . LYS A 1 115 ? -24.922 -3.399 17.741 1.00 96.44 115 LYS A O 1
ATOM 913 N N . ALA A 1 116 ? -25.056 -1.392 16.740 1.00 98.06 116 ALA A N 1
ATOM 914 C CA . ALA A 1 116 ? -26.309 -1.661 16.036 1.00 98.06 116 ALA A CA 1
ATOM 915 C C . ALA A 1 116 ? -26.158 -2.781 14.993 1.00 98.06 116 ALA A C 1
ATOM 917 O O . ALA A 1 116 ? -27.070 -3.584 14.828 1.00 98.06 116 ALA A O 1
ATOM 918 N N . ALA A 1 117 ? -24.991 -2.878 14.353 1.00 98.00 117 ALA A N 1
ATOM 919 C CA . ALA A 1 117 ? -24.644 -3.955 13.427 1.00 98.00 117 ALA A CA 1
ATOM 920 C C . ALA A 1 117 ? -24.207 -5.265 14.123 1.00 98.00 117 ALA A C 1
ATOM 922 O O . ALA A 1 117 ? -23.850 -6.227 13.449 1.00 98.00 117 ALA A O 1
ATOM 923 N N . GLY A 1 118 ? -24.229 -5.331 15.460 1.00 97.44 118 GLY A N 1
ATOM 924 C CA . GLY A 1 118 ? -23.921 -6.545 16.222 1.00 97.44 118 GLY A CA 1
ATOM 925 C C . GLY A 1 118 ? -22.430 -6.836 16.419 1.00 97.44 118 GLY A C 1
ATOM 926 O O . GLY A 1 118 ? -22.091 -7.897 16.952 1.00 97.44 118 GLY A O 1
ATOM 927 N N . PHE A 1 119 ? -21.537 -5.912 16.048 1.00 95.25 119 PHE A N 1
ATOM 928 C CA . PHE A 1 119 ? -20.105 -6.053 16.313 1.00 95.25 119 PHE A CA 1
ATOM 929 C C . PHE A 1 119 ? -19.821 -6.024 17.817 1.00 95.25 119 PHE A C 1
ATOM 931 O O . PHE A 1 119 ? -20.489 -5.341 18.600 1.00 95.25 119 PHE A O 1
ATOM 938 N N . ARG A 1 120 ? -18.784 -6.760 18.223 1.00 89.69 120 ARG A N 1
ATOM 939 C CA . ARG A 1 120 ? -18.309 -6.829 19.607 1.00 89.69 120 ARG A CA 1
ATOM 940 C C . ARG A 1 120 ? -16.823 -6.527 19.637 1.00 89.69 120 ARG A C 1
ATOM 942 O O . ARG A 1 120 ? -16.086 -6.971 18.761 1.00 89.69 120 ARG A O 1
ATOM 949 N N . ALA A 1 121 ? -16.395 -5.790 20.657 1.00 82.75 121 ALA A N 1
ATOM 950 C CA . ALA A 1 121 ? -14.977 -5.632 20.924 1.00 82.75 121 ALA A CA 1
ATOM 951 C C . ALA A 1 121 ? -14.382 -7.004 21.264 1.00 82.75 121 ALA A C 1
ATOM 953 O O . ALA A 1 121 ? -14.919 -7.730 22.103 1.00 82.75 121 ALA A O 1
ATOM 954 N N . VAL A 1 122 ? -13.285 -7.341 20.600 1.00 82.94 122 VAL A N 1
ATOM 955 C CA . VAL A 1 122 ? -12.465 -8.511 20.902 1.00 82.94 122 VAL A CA 1
ATOM 956 C C . VAL A 1 122 ? -11.061 -8.033 21.237 1.00 82.94 122 VAL A C 1
ATOM 958 O O . VAL A 1 122 ? -10.584 -7.052 20.666 1.00 82.94 122 VAL A O 1
ATOM 961 N N . SER A 1 123 ? -10.406 -8.709 22.175 1.00 75.56 123 SER A N 1
ATOM 962 C CA . SER A 1 123 ? -8.956 -8.616 22.298 1.00 75.56 123 SER A CA 1
ATOM 963 C C . SER A 1 123 ? -8.343 -9.471 21.200 1.00 75.56 123 SER A C 1
ATOM 965 O O . SER A 1 123 ? -8.724 -10.632 21.035 1.00 75.56 123 SER A O 1
ATOM 967 N N . GLU A 1 124 ? -7.400 -8.908 20.462 1.00 69.31 124 GLU A N 1
ATOM 968 C CA . GLU A 1 124 ? -6.594 -9.681 19.532 1.00 69.31 124 GLU A CA 1
ATOM 969 C C . GLU A 1 124 ? -5.683 -10.610 20.350 1.00 69.31 124 GLU A C 1
ATOM 971 O O . GLU A 1 124 ? -4.886 -10.151 21.166 1.00 69.31 124 GLU A O 1
ATOM 976 N N . ASP A 1 125 ? -5.856 -11.926 20.209 1.00 65.94 125 ASP A N 1
ATOM 977 C CA . ASP A 1 125 ? -4.893 -12.889 20.745 1.00 65.94 125 ASP A CA 1
ATOM 978 C C . ASP A 1 125 ? -3.689 -12.873 19.808 1.00 65.94 125 ASP A C 1
ATOM 980 O O . ASP A 1 125 ? -3.782 -13.367 18.687 1.00 65.94 125 ASP A O 1
ATOM 984 N N . GLU A 1 126 ? -2.561 -12.318 20.250 1.00 59.00 126 GLU A N 1
ATOM 985 C CA . GLU A 1 126 ? -1.324 -12.241 19.458 1.00 59.00 126 GLU A CA 1
ATOM 986 C C . GLU A 1 126 ? -0.860 -13.615 18.939 1.00 59.00 126 GLU A C 1
ATOM 988 O O . GLU A 1 126 ? -0.145 -13.705 17.943 1.00 59.00 126 GLU A O 1
ATOM 993 N N . ARG A 1 127 ? -1.303 -14.717 19.564 1.00 54.12 127 ARG A N 1
ATOM 994 C CA . ARG A 1 127 ? -1.016 -16.089 19.112 1.00 54.12 127 ARG A CA 1
ATOM 995 C C . ARG A 1 127 ? -1.907 -16.568 17.963 1.00 54.12 127 ARG A C 1
ATOM 997 O O . ARG A 1 127 ? -1.598 -17.593 17.360 1.00 54.12 127 ARG A O 1
ATOM 1004 N N . ARG A 1 128 ? -3.012 -15.872 17.685 1.00 51.69 128 ARG A N 1
ATOM 1005 C CA . ARG A 1 128 ? -4.012 -16.185 16.646 1.00 51.69 128 ARG A CA 1
ATOM 1006 C C . ARG A 1 128 ? -4.271 -15.014 15.691 1.00 51.69 128 ARG A C 1
ATOM 1008 O O . ARG A 1 128 ? -5.158 -15.123 14.847 1.00 51.69 128 ARG A O 1
ATOM 1015 N N . ALA A 1 129 ? -3.538 -13.909 15.836 1.00 57.97 129 ALA A N 1
ATOM 1016 C CA . ALA A 1 129 ? -3.649 -12.745 14.970 1.00 57.97 129 ALA A CA 1
ATOM 1017 C C . ALA A 1 129 ? -3.359 -13.158 13.514 1.00 57.97 129 ALA A C 1
ATOM 1019 O O . ALA A 1 129 ? -2.349 -13.826 13.271 1.00 57.97 129 ALA A O 1
ATOM 1020 N N . PRO A 1 130 ? -4.238 -12.816 12.552 1.00 53.03 130 PRO A N 1
ATOM 1021 C CA . PRO A 1 130 ? -4.197 -13.407 11.222 1.00 53.03 130 PRO A CA 1
ATOM 1022 C C . PRO A 1 130 ? -2.909 -13.103 10.449 1.00 53.03 130 PRO A C 1
ATOM 1024 O O . PRO A 1 130 ? -2.515 -13.991 9.713 1.00 53.03 130 PRO A O 1
ATOM 1027 N N . ILE A 1 131 ? -2.235 -11.958 10.673 1.00 53.91 131 ILE A N 1
ATOM 1028 C CA . ILE A 1 131 ? -0.763 -11.779 10.656 1.00 53.91 131 ILE A CA 1
ATOM 1029 C C . ILE A 1 131 ? -0.413 -10.512 11.481 1.00 53.91 131 ILE A C 1
ATOM 1031 O O . ILE A 1 131 ? -1.078 -9.482 11.376 1.00 53.91 131 ILE A O 1
ATOM 1035 N N . ARG A 1 132 ? 0.631 -10.631 12.317 1.00 55.31 132 ARG A N 1
ATOM 1036 C CA . ARG A 1 132 ? 1.646 -9.623 12.696 1.00 55.31 132 ARG A CA 1
ATOM 1037 C C . ARG A 1 132 ? 2.791 -10.384 13.381 1.00 55.31 132 ARG A C 1
ATOM 1039 O O . ARG A 1 132 ? 2.552 -11.012 14.408 1.00 55.31 132 ARG A O 1
ATOM 1046 N N . ARG A 1 133 ? 4.028 -10.321 12.875 1.00 46.44 133 ARG A N 1
ATOM 1047 C CA . ARG A 1 133 ? 5.221 -10.517 13.720 1.00 46.44 133 ARG A CA 1
ATOM 1048 C C . ARG A 1 133 ? 6.318 -9.523 13.359 1.00 46.44 133 ARG A C 1
ATOM 1050 O O . ARG A 1 133 ? 6.957 -9.653 12.321 1.00 46.44 133 ARG A O 1
ATOM 1057 N N . VAL A 1 134 ? 6.504 -8.570 14.271 1.00 46.62 134 VAL A N 1
ATOM 1058 C CA . VAL A 1 134 ? 7.785 -7.974 14.672 1.00 46.62 134 VAL A CA 1
ATOM 1059 C C . VAL A 1 134 ? 7.763 -7.913 16.192 1.00 46.62 134 VAL A C 1
ATOM 1061 O O . VAL A 1 134 ? 6.686 -7.548 16.717 1.00 46.62 134 VAL A O 1
#

pLDDT: mean 90.98, std 12.3, range [46.44, 98.38]